Protein AF-A0A838JWJ5-F1 (afdb_monomer_lite)

pLDDT: mean 84.86, std 15.3, range [40.53, 96.56]

Sequence (98 aa):
MSEKTQTRSLRAPRRIRSYLAANGGRPALLLAASEETAERYARDATVFTEGPVVHLPSRGVPYGDVFDPAVTRVGRRQRALRSLSSASVVVAGPLAFM

Secondary structure (DSSP, 8-state):
--GGGHHHHT---HHHHHHHHHTSSS-EEEE-SSHHHHHHHHHHHHHH-SS-EEEE---SS-TT-SSPPPHHHHHHHHHHHHTGGG-SEEEE-HHHH-

Radius of gyration: 15.47 Å; chains: 1; bounding box: 24×49×38 Å

Structure (mmCIF, N/CA/C/O backbone):
data_AF-A0A838JWJ5-F1
#
_entry.id   AF-A0A838JWJ5-F1
#
loop_
_atom_site.group_PDB
_atom_site.id
_atom_site.type_symbol
_atom_site.label_atom_id
_atom_site.label_alt_id
_atom_site.label_comp_id
_atom_site.label_asym_id
_atom_site.label_entity_id
_atom_site.label_seq_id
_atom_site.pdbx_PDB_ins_code
_atom_site.Cartn_x
_atom_site.Cartn_y
_atom_site.Cartn_z
_atom_site.occupancy
_atom_site.B_iso_or_equiv
_atom_site.auth_seq_id
_atom_site.auth_comp_id
_atom_site.auth_asym_id
_atom_site.auth_atom_id
_atom_site.pdbx_PDB_model_num
ATOM 1 N N . MET A 1 1 ? 5.012 38.297 11.094 1.00 46.00 1 MET A N 1
ATOM 2 C CA . MET A 1 1 ? 5.066 36.817 11.147 1.00 46.00 1 MET A CA 1
ATOM 3 C C . MET A 1 1 ? 5.293 36.309 9.732 1.00 46.00 1 MET A C 1
ATOM 5 O O . MET A 1 1 ? 4.491 36.618 8.869 1.00 46.00 1 MET A O 1
ATOM 9 N N . SER A 1 2 ? 6.433 35.664 9.476 1.00 43.84 2 SER A N 1
ATOM 10 C CA . SER A 1 2 ? 6.928 35.354 8.124 1.00 43.84 2 SER A CA 1
ATOM 11 C C . SER A 1 2 ? 6.206 34.146 7.507 1.00 43.84 2 SER A C 1
ATOM 13 O O . SER A 1 2 ? 6.018 33.137 8.188 1.00 43.84 2 SER A O 1
ATOM 15 N N . GLU A 1 3 ? 5.860 34.227 6.217 1.00 44.47 3 GLU A N 1
ATOM 16 C CA . GLU A 1 3 ? 5.238 33.169 5.392 1.00 44.47 3 GLU A CA 1
ATOM 17 C C . GLU A 1 3 ? 5.886 31.782 5.552 1.00 44.47 3 GLU A C 1
ATOM 19 O O . GLU A 1 3 ? 5.206 30.759 5.463 1.00 44.47 3 GLU A O 1
ATOM 24 N N . LYS A 1 4 ? 7.183 31.733 5.892 1.00 46.31 4 LYS A N 1
ATOM 25 C CA . LYS A 1 4 ? 7.933 30.498 6.183 1.00 46.31 4 LYS A CA 1
ATOM 26 C C . LYS A 1 4 ? 7.298 29.632 7.281 1.00 46.31 4 LYS A C 1
ATOM 28 O O . LYS A 1 4 ? 7.485 28.415 7.278 1.00 46.31 4 LYS A O 1
ATOM 33 N N . THR A 1 5 ? 6.553 30.226 8.214 1.00 46.12 5 THR A N 1
ATOM 34 C CA . THR A 1 5 ? 5.885 29.490 9.298 1.00 46.12 5 THR A CA 1
ATOM 35 C C . THR A 1 5 ? 4.548 28.890 8.848 1.00 46.12 5 THR A C 1
ATOM 37 O O . THR A 1 5 ? 4.195 27.802 9.301 1.00 46.12 5 THR A O 1
ATOM 40 N N . GLN A 1 6 ? 3.840 29.520 7.901 1.00 42.12 6 GLN A N 1
ATOM 41 C CA . GLN A 1 6 ? 2.583 28.990 7.352 1.00 42.12 6 GLN A CA 1
ATOM 42 C C . GLN A 1 6 ? 2.813 27.775 6.443 1.00 42.12 6 GLN A C 1
ATOM 44 O O . GLN A 1 6 ? 2.069 26.803 6.520 1.00 42.12 6 GLN A O 1
ATOM 49 N N . THR A 1 7 ? 3.888 27.744 5.649 1.00 45.41 7 THR A N 1
ATOM 50 C CA . THR A 1 7 ? 4.171 26.582 4.780 1.00 45.41 7 THR A CA 1
ATOM 51 C C . THR A 1 7 ? 4.580 25.333 5.569 1.00 45.41 7 THR A C 1
ATOM 53 O O . THR A 1 7 ? 4.445 24.206 5.088 1.00 45.41 7 THR A O 1
ATOM 56 N N . ARG A 1 8 ? 5.067 25.507 6.805 1.00 41.88 8 ARG A N 1
ATOM 57 C CA . ARG A 1 8 ? 5.484 24.407 7.684 1.00 41.88 8 ARG A CA 1
ATOM 58 C C . ARG A 1 8 ? 4.300 23.724 8.384 1.00 41.88 8 ARG A C 1
ATOM 60 O O . ARG A 1 8 ? 4.446 22.570 8.778 1.00 41.88 8 ARG A O 1
ATOM 67 N N . SER A 1 9 ? 3.137 24.380 8.482 1.00 40.53 9 SER A N 1
ATOM 68 C CA . SER A 1 9 ? 1.940 23.833 9.146 1.00 40.53 9 SER A CA 1
ATOM 69 C C . SER A 1 9 ? 1.121 22.866 8.276 1.00 40.53 9 SER A C 1
ATOM 71 O O . SER A 1 9 ? 0.337 22.088 8.809 1.00 40.53 9 SER A O 1
ATOM 73 N N . LEU A 1 10 ? 1.350 22.825 6.956 1.00 46.47 10 LEU A N 1
ATOM 74 C CA . LEU A 1 10 ? 0.649 21.911 6.033 1.00 46.47 10 LEU A CA 1
ATOM 75 C C . LEU A 1 10 ? 1.319 20.533 5.886 1.00 46.47 10 LEU A C 1
ATOM 77 O O . LEU A 1 10 ? 0.766 19.604 5.288 1.00 46.47 10 LEU A O 1
ATOM 81 N N . ARG A 1 11 ? 2.509 20.343 6.464 1.00 50.50 11 ARG A N 1
ATOM 82 C CA . ARG A 1 11 ? 3.128 19.020 6.574 1.00 50.50 11 ARG A CA 1
ATOM 83 C C . ARG A 1 11 ? 2.778 18.438 7.929 1.00 50.50 11 ARG A C 1
ATOM 85 O O . ARG A 1 11 ? 3.620 18.444 8.819 1.00 50.50 11 ARG A O 1
ATOM 92 N N . ALA A 1 12 ? 1.563 17.901 8.072 1.00 55.75 12 ALA A N 1
ATOM 93 C CA . ALA A 1 12 ? 1.293 16.955 9.152 1.00 55.75 12 ALA A CA 1
ATOM 94 C C . ALA A 1 12 ? 2.472 15.961 9.185 1.00 55.75 12 ALA A C 1
ATOM 96 O O . ALA A 1 12 ? 2.722 15.314 8.157 1.00 55.75 12 ALA A O 1
ATOM 97 N N . PRO A 1 13 ? 3.260 15.912 10.279 1.00 75.38 13 PRO A N 1
ATOM 98 C CA . PRO A 1 13 ? 4.394 15.015 10.389 1.00 75.38 13 PRO A CA 1
ATOM 99 C C . PRO A 1 13 ? 3.961 13.617 9.968 1.00 75.38 13 PRO A C 1
ATOM 101 O O . PRO A 1 13 ? 2.855 13.190 10.287 1.00 75.38 13 PRO A O 1
ATOM 104 N N . ARG A 1 14 ? 4.812 12.908 9.226 1.00 76.00 14 ARG A N 1
ATOM 105 C CA . ARG A 1 14 ? 4.530 11.576 8.658 1.00 76.00 14 ARG A CA 1
ATOM 106 C C . ARG A 1 14 ? 3.755 10.639 9.607 1.00 76.00 14 ARG A C 1
ATOM 108 O O . ARG A 1 14 ? 2.812 9.974 9.182 1.00 76.00 14 ARG A O 1
ATOM 115 N N . ARG A 1 15 ? 4.111 10.651 10.895 1.00 80.31 15 ARG A N 1
ATOM 116 C CA . ARG A 1 15 ? 3.442 9.876 11.948 1.00 80.31 15 ARG A CA 1
ATOM 117 C C . ARG A 1 15 ? 2.006 10.315 12.221 1.00 80.31 15 ARG A C 1
ATOM 119 O O . ARG A 1 15 ? 1.161 9.451 12.373 1.00 80.31 15 ARG A O 1
ATOM 126 N N . ILE A 1 16 ? 1.710 11.617 12.210 1.00 84.19 16 ILE A N 1
ATOM 127 C CA . ILE A 1 16 ? 0.341 12.134 12.370 1.00 84.19 16 ILE A CA 1
ATOM 128 C C . ILE A 1 16 ? -0.545 11.651 11.220 1.00 84.19 16 ILE A C 1
ATOM 130 O O . ILE A 1 16 ? -1.658 11.207 11.458 1.00 84.19 16 ILE A O 1
ATOM 134 N N . ARG A 1 17 ? -0.049 11.661 9.976 1.00 85.31 17 ARG A N 1
ATOM 135 C CA . ARG A 1 17 ? -0.817 11.148 8.823 1.00 85.31 17 ARG A CA 1
ATOM 136 C C . ARG A 1 17 ? -1.145 9.662 8.969 1.00 85.31 17 ARG A C 1
ATOM 138 O O . ARG A 1 17 ? -2.274 9.256 8.726 1.00 85.31 17 ARG A O 1
ATOM 145 N N . SER A 1 18 ? -0.159 8.878 9.402 1.00 83.75 18 SER A N 1
ATOM 146 C CA . SER A 1 18 ? -0.323 7.439 9.641 1.00 83.75 18 SER A CA 1
ATOM 147 C C . SER A 1 18 ? -1.287 7.173 10.803 1.00 83.75 18 SER A C 1
ATOM 149 O O . SER A 1 18 ? -2.161 6.323 10.692 1.00 83.75 18 SER A O 1
ATOM 151 N N . TYR A 1 19 ? -1.182 7.958 11.877 1.00 85.62 19 TYR A N 1
ATOM 152 C CA . TYR A 1 19 ? -2.073 7.909 13.035 1.00 85.62 19 TYR A CA 1
ATOM 153 C C . TYR A 1 19 ? -3.527 8.243 12.676 1.00 85.62 19 TYR A C 1
ATOM 155 O O . TYR A 1 19 ? -4.434 7.522 13.084 1.00 85.62 19 TYR A O 1
ATOM 163 N N . LEU A 1 20 ? -3.756 9.306 11.899 1.00 87.00 20 LEU A N 1
ATOM 164 C CA . LEU A 1 20 ? -5.100 9.712 11.481 1.00 87.00 20 LEU A CA 1
ATOM 165 C C . LEU A 1 20 ? -5.761 8.655 10.590 1.00 87.00 20 LEU A C 1
ATOM 167 O O . LEU A 1 20 ? -6.949 8.395 10.742 1.00 87.00 20 LEU A O 1
ATOM 1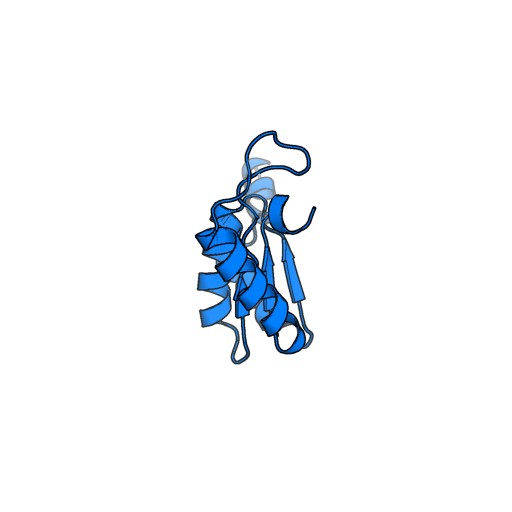71 N N . ALA A 1 21 ? -4.999 8.021 9.694 1.00 87.12 21 ALA A N 1
ATOM 172 C CA . ALA A 1 21 ? -5.520 6.924 8.883 1.00 87.12 21 ALA A CA 1
ATOM 173 C C . ALA A 1 21 ? -5.840 5.679 9.718 1.00 87.12 21 ALA A C 1
ATOM 175 O O . ALA A 1 21 ? -6.864 5.046 9.490 1.00 87.12 21 ALA A O 1
ATOM 176 N N . ALA A 1 22 ? -4.995 5.356 10.700 1.00 87.12 22 ALA A N 1
ATOM 177 C CA . ALA A 1 22 ? -5.193 4.217 11.590 1.00 87.12 22 ALA A CA 1
ATOM 178 C C . ALA A 1 22 ? -6.435 4.357 12.487 1.00 87.12 22 ALA A C 1
ATOM 180 O O . ALA A 1 22 ? -7.141 3.383 12.724 1.00 87.12 22 ALA A O 1
ATOM 181 N N . ASN A 1 23 ? -6.721 5.576 12.957 1.00 86.31 23 ASN A N 1
ATOM 182 C CA . ASN A 1 23 ? -7.779 5.850 13.936 1.00 86.31 23 ASN A CA 1
ATOM 183 C C . ASN A 1 23 ? -9.058 6.442 13.320 1.00 86.31 23 ASN A C 1
ATOM 185 O O . ASN A 1 23 ? -9.931 6.920 14.039 1.00 86.31 23 ASN A O 1
ATOM 189 N N . GLY A 1 24 ? -9.201 6.411 11.993 1.00 81.25 24 GLY A N 1
ATOM 190 C CA . GLY A 1 24 ? -10.353 6.985 11.285 1.00 81.25 24 GLY A CA 1
ATOM 191 C C . GLY A 1 24 ? -11.673 6.212 11.439 1.00 81.25 24 GLY A C 1
ATOM 192 O O . GLY A 1 24 ? -12.686 6.633 10.884 1.00 81.25 24 GLY A O 1
ATOM 193 N N . GLY A 1 25 ? -11.679 5.068 12.136 1.00 80.88 25 GLY A N 1
ATOM 194 C CA . GLY A 1 25 ? -12.872 4.239 12.376 1.00 80.88 25 GLY A CA 1
ATOM 195 C C . GLY A 1 25 ? -13.443 3.536 11.135 1.00 80.88 25 GLY A C 1
ATOM 196 O O . GLY A 1 25 ? -14.479 2.880 11.218 1.00 80.88 25 GLY A O 1
ATOM 197 N N . ARG A 1 26 ? -12.790 3.672 9.976 1.00 88.69 26 ARG A N 1
ATOM 198 C CA . ARG A 1 26 ? -13.149 3.040 8.700 1.00 88.69 26 ARG A CA 1
ATOM 199 C C . ARG A 1 26 ? -11.878 2.623 7.958 1.00 88.69 26 ARG A C 1
ATOM 201 O O . ARG A 1 26 ? -10.846 3.263 8.164 1.00 88.69 26 ARG A O 1
ATOM 208 N N . PRO A 1 27 ? -11.949 1.615 7.071 1.00 91.31 27 PRO A N 1
ATOM 209 C CA . PRO A 1 27 ? -10.834 1.278 6.199 1.00 91.31 27 PRO A CA 1
ATOM 210 C C . PRO A 1 27 ? -10.346 2.494 5.404 1.00 91.31 27 PRO A C 1
ATOM 212 O O . PRO A 1 27 ? -11.156 3.210 4.808 1.00 91.31 27 PRO A O 1
ATOM 215 N N . ALA A 1 28 ? -9.034 2.728 5.393 1.00 92.94 28 ALA A N 1
ATOM 216 C CA . ALA A 1 28 ? -8.432 3.908 4.775 1.00 92.94 28 ALA A CA 1
ATOM 217 C C . ALA A 1 28 ? -7.326 3.546 3.774 1.00 92.94 28 ALA A C 1
ATOM 219 O O . ALA A 1 28 ? -6.552 2.614 3.990 1.00 92.94 28 ALA A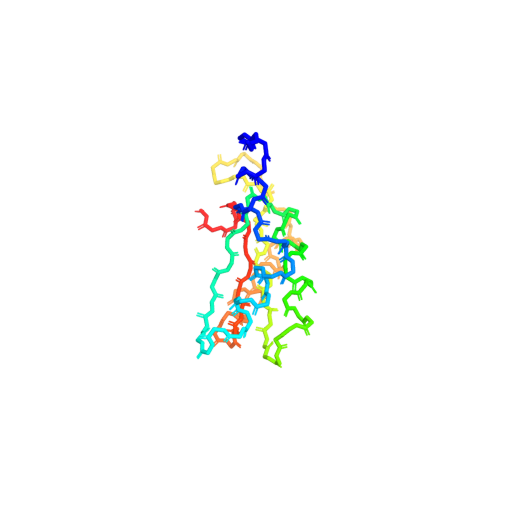 O 1
ATOM 220 N N . LEU A 1 29 ? -7.216 4.332 2.698 1.00 93.38 29 LEU A N 1
ATOM 221 C CA . LEU A 1 29 ? -6.115 4.273 1.736 1.00 93.38 29 LEU A CA 1
ATOM 222 C C . LEU A 1 29 ? -5.210 5.500 1.902 1.00 93.38 29 LEU A C 1
ATOM 224 O O . LEU A 1 29 ? -5.638 6.635 1.695 1.00 93.38 29 LEU A O 1
ATOM 228 N N . LEU A 1 30 ? -3.940 5.267 2.223 1.00 93.06 30 LEU A N 1
ATOM 229 C CA . LEU A 1 30 ? -2.887 6.274 2.225 1.00 93.06 30 LEU A CA 1
ATOM 230 C C . LEU A 1 30 ? -2.108 6.229 0.910 1.00 93.06 30 LEU A C 1
ATOM 232 O O . LEU A 1 30 ? -1.312 5.317 0.677 1.00 93.06 30 LEU A O 1
ATOM 236 N N . LEU A 1 31 ? -2.294 7.259 0.085 1.00 93.81 31 LEU A N 1
ATOM 237 C CA . LEU A 1 31 ? -1.492 7.484 -1.115 1.00 93.81 31 LEU A CA 1
ATOM 238 C C . LEU A 1 31 ? -0.293 8.367 -0.783 1.00 93.81 31 LEU A C 1
ATOM 240 O O . LEU A 1 31 ? -0.428 9.537 -0.417 1.00 93.81 31 LEU A O 1
ATOM 244 N N . ALA A 1 32 ? 0.897 7.787 -0.885 1.00 92.94 32 ALA A N 1
ATOM 245 C CA . ALA A 1 32 ? 2.139 8.512 -0.693 1.00 92.94 32 ALA A CA 1
ATOM 246 C C . ALA A 1 32 ? 2.621 9.143 -2.007 1.00 92.94 32 ALA A C 1
ATOM 248 O O . ALA A 1 32 ? 2.307 8.672 -3.095 1.00 92.94 32 ALA A O 1
ATOM 249 N N . ALA A 1 33 ? 3.451 10.182 -1.904 1.00 91.50 33 ALA A N 1
ATOM 250 C CA . ALA A 1 33 ? 4.030 10.852 -3.073 1.00 91.50 33 ALA A CA 1
ATOM 251 C C . ALA A 1 33 ? 5.098 10.009 -3.801 1.00 91.50 33 ALA A C 1
ATOM 253 O O . ALA A 1 33 ? 5.472 10.326 -4.924 1.00 91.50 33 ALA A O 1
ATOM 254 N N . SER A 1 34 ? 5.614 8.954 -3.162 1.00 92.56 34 SER A N 1
ATOM 255 C CA . SER A 1 34 ? 6.590 8.031 -3.744 1.00 92.56 34 SER A CA 1
ATOM 256 C C . SER A 1 34 ? 6.464 6.638 -3.132 1.00 92.56 34 SER A C 1
ATOM 258 O O . SER A 1 34 ? 5.959 6.490 -2.017 1.00 92.56 34 SER A O 1
ATOM 260 N N . GLU A 1 35 ? 6.972 5.625 -3.834 1.00 91.56 35 GLU A N 1
ATOM 261 C CA . GLU A 1 35 ? 7.012 4.236 -3.349 1.00 91.56 35 GLU A CA 1
ATOM 262 C C . GLU A 1 35 ? 7.814 4.105 -2.043 1.00 91.56 35 GLU A C 1
ATOM 264 O O . GLU A 1 35 ? 7.388 3.431 -1.109 1.00 91.56 35 GLU A O 1
ATOM 269 N N . GLU A 1 36 ? 8.940 4.814 -1.929 1.00 92.44 36 GLU A N 1
ATOM 270 C CA . GLU A 1 36 ? 9.742 4.827 -0.700 1.00 92.44 36 GLU A CA 1
ATOM 271 C C . GLU A 1 36 ? 8.956 5.426 0.477 1.00 92.44 36 GLU A C 1
ATOM 273 O O . GLU A 1 36 ? 8.987 4.924 1.603 1.00 92.44 36 GLU A O 1
ATOM 278 N N . THR A 1 37 ? 8.212 6.505 0.218 1.00 92.81 37 THR A N 1
ATOM 279 C CA . THR A 1 37 ? 7.382 7.134 1.248 1.00 92.81 37 THR A CA 1
ATOM 280 C C . THR A 1 37 ? 6.222 6.220 1.645 1.00 92.81 37 THR A C 1
ATOM 282 O O . THR A 1 37 ? 5.899 6.158 2.830 1.00 92.81 37 THR A O 1
ATOM 285 N N . ALA A 1 38 ? 5.636 5.479 0.698 1.00 93.94 38 ALA A N 1
ATOM 286 C CA . ALA A 1 38 ? 4.582 4.501 0.962 1.00 93.94 38 ALA A CA 1
ATOM 287 C C . ALA A 1 38 ? 5.066 3.395 1.906 1.00 93.94 38 ALA A C 1
ATOM 289 O O . ALA A 1 38 ? 4.422 3.117 2.916 1.00 93.94 38 ALA A O 1
ATOM 290 N N . GLU A 1 39 ? 6.247 2.834 1.649 1.00 93.44 39 GLU A N 1
ATOM 291 C CA . GLU A 1 39 ? 6.821 1.808 2.517 1.00 93.44 39 GLU A CA 1
ATOM 292 C C . GLU A 1 39 ? 7.061 2.346 3.937 1.00 93.44 39 GLU A C 1
ATOM 294 O O . GLU A 1 39 ? 6.723 1.702 4.934 1.00 93.44 39 GLU A O 1
ATOM 299 N N . ARG A 1 40 ? 7.588 3.572 4.045 1.00 92.44 40 ARG A N 1
ATOM 300 C CA . ARG A 1 40 ? 7.787 4.249 5.334 1.00 92.44 40 ARG A CA 1
ATOM 301 C C . ARG A 1 40 ? 6.465 4.543 6.053 1.00 92.44 40 ARG A C 1
ATOM 303 O O . ARG A 1 40 ? 6.441 4.513 7.279 1.00 92.44 40 ARG A O 1
ATOM 310 N N . TYR A 1 41 ? 5.394 4.872 5.335 1.00 92.56 41 TYR A N 1
ATOM 311 C CA . TYR A 1 41 ? 4.067 5.118 5.916 1.00 92.56 41 TYR A CA 1
ATOM 312 C C . TYR A 1 41 ? 3.429 3.820 6.411 1.00 92.56 41 TYR A C 1
ATOM 314 O O . TYR A 1 41 ? 2.872 3.808 7.502 1.00 92.56 41 TYR A O 1
ATOM 322 N N . ALA A 1 42 ? 3.578 2.715 5.678 1.00 93.69 42 ALA A N 1
ATOM 323 C CA . ALA A 1 42 ? 3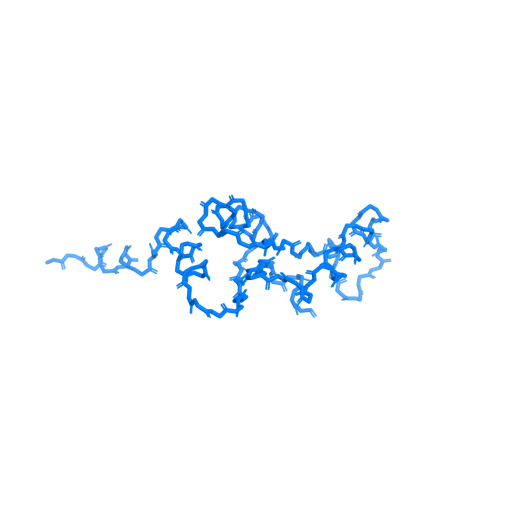.076 1.413 6.108 1.00 93.69 42 ALA A CA 1
ATOM 324 C C . ALA A 1 42 ? 3.701 0.965 7.437 1.00 93.69 42 ALA A C 1
ATOM 326 O O . ALA A 1 42 ? 2.981 0.567 8.348 1.00 93.69 42 ALA A O 1
ATOM 327 N N . ARG A 1 43 ? 5.028 1.108 7.577 1.00 92.38 43 ARG A N 1
ATOM 328 C CA . ARG A 1 43 ? 5.748 0.787 8.825 1.00 92.38 43 ARG A CA 1
ATOM 329 C C . ARG A 1 43 ? 5.333 1.665 10.006 1.00 92.38 43 ARG A C 1
ATOM 331 O O . ARG A 1 43 ? 5.363 1.218 11.146 1.00 92.38 43 ARG A O 1
ATOM 338 N N . ASP A 1 44 ? 4.983 2.923 9.756 1.00 91.56 44 ASP A N 1
ATOM 339 C CA . ASP A 1 44 ? 4.490 3.801 10.817 1.00 91.56 44 ASP A CA 1
ATOM 340 C C . ASP A 1 44 ? 3.035 3.462 11.176 1.00 91.56 44 ASP A C 1
ATOM 342 O O . ASP A 1 44 ? 2.688 3.432 12.351 1.00 91.56 44 ASP A O 1
ATOM 346 N N . ALA A 1 45 ? 2.184 3.169 10.190 1.00 90.44 45 ALA A N 1
ATOM 347 C CA . ALA A 1 45 ? 0.778 2.834 10.406 1.00 90.44 45 ALA A CA 1
ATOM 348 C C . ALA A 1 45 ? 0.595 1.545 11.221 1.00 90.44 45 ALA A C 1
ATOM 350 O O . ALA A 1 45 ? -0.326 1.483 12.034 1.00 90.44 45 ALA A O 1
ATOM 351 N N . THR A 1 46 ? 1.493 0.558 11.093 1.00 92.25 46 THR A N 1
ATOM 352 C CA . THR A 1 46 ? 1.467 -0.661 11.927 1.00 92.25 46 THR A CA 1
ATOM 353 C C . THR A 1 46 ? 1.634 -0.382 13.419 1.00 92.25 46 THR A C 1
ATOM 355 O O . THR A 1 46 ? 1.220 -1.195 14.230 1.00 92.25 46 THR A O 1
ATOM 358 N N . VAL A 1 47 ? 2.231 0.753 13.800 1.00 91.62 47 VAL A N 1
ATOM 359 C CA . VAL A 1 47 ? 2.384 1.136 15.215 1.00 91.62 47 VAL A CA 1
ATOM 360 C C . VAL A 1 47 ? 1.074 1.669 15.799 1.00 91.62 47 VAL A C 1
ATOM 362 O O . VAL A 1 47 ? 0.858 1.585 17.002 1.00 91.62 47 VAL A O 1
ATOM 365 N N . PHE A 1 48 ? 0.207 2.236 14.959 1.00 88.25 48 PHE A N 1
ATOM 366 C CA . PHE A 1 48 ? -0.997 2.951 15.395 1.00 88.25 48 PHE A CA 1
ATOM 367 C C . PHE A 1 48 ? -2.301 2.209 15.092 1.00 88.25 48 PHE A C 1
ATOM 369 O O . PHE A 1 48 ? -3.359 2.697 15.475 1.00 88.25 48 PHE A O 1
ATOM 376 N N . THR A 1 49 ? -2.234 1.082 14.380 1.00 88.31 49 THR A N 1
ATOM 377 C CA . THR A 1 49 ? -3.399 0.304 13.941 1.00 88.31 49 THR A CA 1
ATOM 378 C C . THR A 1 49 ? -3.381 -1.051 14.633 1.00 88.31 49 THR A C 1
ATOM 380 O O . THR A 1 49 ? -2.387 -1.764 14.541 1.00 88.31 49 THR A O 1
ATOM 383 N N . GLU A 1 50 ? -4.480 -1.432 15.280 1.00 86.00 50 GLU A N 1
ATOM 384 C CA . GLU A 1 50 ? -4.631 -2.774 15.866 1.00 86.00 50 GLU A CA 1
ATOM 385 C C . GLU A 1 50 ? -4.944 -3.846 14.803 1.00 86.00 50 GLU A C 1
ATOM 387 O O . GLU A 1 50 ? -4.662 -5.028 14.990 1.00 86.00 50 GLU A O 1
ATOM 392 N N . GLY A 1 51 ? -5.516 -3.434 13.667 1.00 88.38 51 GLY A N 1
ATOM 393 C CA . GLY A 1 51 ? -5.850 -4.295 12.532 1.00 88.38 51 GLY A CA 1
ATOM 394 C C . GLY A 1 51 ? -4.773 -4.376 11.437 1.00 88.38 51 GLY A C 1
ATOM 395 O O . GLY A 1 51 ? -3.737 -3.708 11.503 1.00 88.38 51 GLY A O 1
ATOM 396 N N . PRO A 1 52 ? -5.011 -5.183 10.384 1.00 93.19 52 PRO A N 1
ATOM 397 C CA . PRO A 1 52 ? -4.029 -5.410 9.331 1.00 93.19 52 PRO A CA 1
ATOM 398 C C . PRO A 1 52 ? -3.716 -4.138 8.534 1.00 93.19 52 PRO A C 1
ATOM 400 O O . PRO A 1 52 ? -4.604 -3.510 7.949 1.00 93.19 52 PRO A O 1
ATOM 403 N N . VAL A 1 53 ? -2.427 -3.805 8.455 1.00 95.44 53 VAL A N 1
ATOM 404 C CA . VAL A 1 53 ? -1.899 -2.769 7.560 1.00 95.44 53 VAL A CA 1
ATOM 405 C C . VAL A 1 53 ? -1.268 -3.439 6.349 1.00 95.44 53 VAL A C 1
ATOM 407 O O . VAL A 1 53 ? -0.339 -4.237 6.477 1.00 95.44 53 VAL A O 1
ATOM 410 N N . VAL A 1 54 ? -1.752 -3.100 5.158 1.00 96.56 54 VAL A N 1
ATOM 411 C CA . VAL A 1 54 ? -1.261 -3.663 3.900 1.00 96.56 54 VAL A CA 1
ATOM 412 C C . VAL A 1 54 ? -0.495 -2.601 3.128 1.00 96.56 54 VAL A C 1
ATOM 414 O O . VAL A 1 54 ? -1.058 -1.610 2.671 1.00 96.56 54 VAL A O 1
ATOM 417 N N . HIS A 1 55 ? 0.800 -2.834 2.927 1.00 96.38 55 HIS A N 1
ATOM 418 C CA . HIS A 1 55 ? 1.569 -2.104 1.925 1.00 96.38 55 HIS A CA 1
ATOM 419 C C . HIS A 1 55 ? 1.353 -2.754 0.557 1.00 96.38 55 HIS A C 1
ATOM 421 O O . HIS A 1 55 ? 1.703 -3.921 0.369 1.00 96.38 55 HIS A O 1
ATOM 427 N N . LEU A 1 56 ? 0.801 -2.008 -0.398 1.00 96.31 56 LEU A N 1
ATOM 428 C CA . LEU A 1 56 ? 0.644 -2.446 -1.779 1.00 96.31 56 LEU A CA 1
ATOM 429 C C . LEU A 1 56 ? 1.860 -1.978 -2.600 1.00 96.31 56 LEU A C 1
ATOM 431 O O . LEU A 1 56 ? 1.911 -0.810 -2.985 1.00 96.31 56 LEU A O 1
ATOM 435 N N . PRO A 1 57 ? 2.834 -2.857 -2.904 1.00 93.50 57 PRO A N 1
ATOM 436 C CA . PRO A 1 57 ? 4.011 -2.459 -3.667 1.00 93.50 57 PRO A CA 1
ATOM 437 C C . PRO A 1 57 ? 3.661 -2.252 -5.143 1.00 93.50 57 PRO A C 1
ATOM 439 O O . PRO A 1 57 ? 2.861 -3.010 -5.710 1.00 93.50 57 PRO A O 1
ATOM 442 N N . SER A 1 58 ? 4.309 -1.291 -5.806 1.00 91.75 58 SER A N 1
ATOM 443 C CA . SER A 1 58 ? 4.250 -1.198 -7.267 1.00 91.75 58 SER A CA 1
ATOM 444 C C . SER A 1 58 ? 4.894 -2.411 -7.944 1.00 91.75 58 SER A C 1
ATOM 446 O O . SER A 1 58 ? 5.696 -3.154 -7.363 1.00 91.75 58 SER A O 1
ATOM 448 N N . ARG A 1 59 ? 4.570 -2.590 -9.228 1.00 88.88 59 ARG A N 1
ATOM 449 C CA . ARG A 1 59 ? 5.222 -3.584 -10.093 1.00 88.88 59 ARG A CA 1
ATOM 450 C C . ARG A 1 59 ? 6.712 -3.285 -10.310 1.00 88.88 59 ARG A C 1
ATOM 452 O O . ARG A 1 59 ? 7.453 -4.181 -10.693 1.00 88.88 59 ARG A O 1
ATOM 459 N N . GLY A 1 60 ? 7.161 -2.066 -9.997 1.00 86.38 60 GLY A N 1
ATOM 460 C CA . GLY A 1 60 ? 8.535 -1.600 -10.198 1.00 86.38 60 GLY A CA 1
ATOM 461 C C . GLY A 1 60 ? 8.837 -1.147 -11.626 1.00 86.38 60 GLY A C 1
ATOM 462 O O . GLY A 1 60 ? 9.886 -0.555 -11.838 1.00 86.38 60 GLY A O 1
ATOM 463 N N . VAL A 1 61 ? 7.914 -1.383 -12.558 1.00 87.12 61 VAL A N 1
ATOM 464 C CA . VAL A 1 61 ? 7.950 -0.915 -13.945 1.00 87.12 61 VAL A CA 1
ATOM 465 C C . VAL A 1 61 ? 6.635 -0.185 -14.254 1.00 87.12 61 VAL A C 1
ATOM 467 O O . VAL A 1 61 ? 5.588 -0.585 -13.717 1.00 87.12 61 VAL A O 1
ATOM 470 N N . PRO A 1 62 ? 6.660 0.889 -15.059 1.00 83.69 62 PRO A N 1
ATOM 471 C CA . PRO A 1 62 ? 5.459 1.516 -15.593 1.00 83.69 62 PRO A CA 1
ATOM 472 C C . PRO A 1 62 ? 4.620 0.543 -16.425 1.00 83.69 62 PRO A C 1
ATOM 474 O O . PRO A 1 62 ? 5.093 -0.479 -16.920 1.00 83.69 62 PRO A O 1
ATOM 477 N N . TYR A 1 63 ? 3.344 0.869 -16.601 1.00 81.94 63 TYR A N 1
ATOM 478 C CA . TYR A 1 63 ? 2.517 0.151 -17.562 1.00 81.94 63 TYR A CA 1
ATOM 479 C C . TYR A 1 63 ? 2.985 0.450 -18.994 1.00 81.94 63 TYR A C 1
ATOM 481 O O . TYR A 1 63 ? 3.204 1.611 -19.329 1.00 81.94 63 TYR A O 1
ATOM 489 N N . GLY A 1 64 ? 3.115 -0.586 -19.828 1.00 84.75 64 GLY A N 1
ATOM 490 C CA . GLY A 1 64 ? 3.605 -0.453 -21.206 1.00 84.75 64 GLY A CA 1
ATOM 491 C C . GLY A 1 64 ? 5.129 -0.368 -21.340 1.00 84.75 64 GLY A C 1
ATOM 492 O O . GLY A 1 64 ? 5.616 -0.064 -22.424 1.00 84.75 64 GLY A O 1
ATOM 493 N N . ASP A 1 65 ? 5.874 -0.622 -20.261 1.00 86.56 65 ASP A N 1
ATOM 494 C CA . ASP A 1 65 ? 7.329 -0.772 -20.329 1.00 86.56 65 ASP A CA 1
ATOM 495 C C . ASP A 1 65 ? 7.716 -2.036 -21.125 1.00 86.56 65 ASP A C 1
ATOM 497 O O . ASP A 1 65 ? 6.949 -2.998 -21.208 1.00 86.56 65 ASP A O 1
ATOM 501 N N . VAL A 1 66 ? 8.912 -2.028 -21.714 1.00 88.81 66 VAL A N 1
ATOM 502 C CA . VAL A 1 66 ? 9.469 -3.135 -22.511 1.00 88.81 66 VAL A CA 1
ATOM 503 C C . VAL A 1 66 ? 9.913 -4.290 -21.609 1.00 88.81 66 VAL A C 1
ATOM 505 O O . VAL A 1 66 ? 9.968 -5.438 -22.045 1.00 88.81 66 VAL A O 1
ATOM 508 N N . PHE A 1 67 ? 10.233 -3.991 -20.348 1.00 87.31 67 PHE A N 1
ATOM 509 C CA . PHE A 1 67 ? 10.700 -4.975 -19.381 1.00 87.31 67 PHE A CA 1
ATOM 510 C C . PHE A 1 67 ? 9.580 -5.496 -18.486 1.00 87.31 67 PHE A C 1
ATOM 512 O O . PHE A 1 67 ? 8.806 -4.736 -17.899 1.00 87.31 67 PHE A O 1
ATOM 519 N N . ASP A 1 68 ? 9.573 -6.814 -18.296 1.00 88.19 68 ASP A N 1
ATOM 520 C CA . ASP A 1 68 ? 8.695 -7.456 -17.331 1.00 88.19 68 ASP A CA 1
ATOM 521 C C . ASP A 1 68 ? 9.071 -7.097 -15.882 1.00 88.19 68 ASP A C 1
ATOM 523 O O . ASP A 1 68 ? 10.252 -6.967 -15.532 1.00 88.19 68 ASP A O 1
ATOM 527 N N . PRO A 1 69 ? 8.079 -6.993 -14.977 1.00 89.88 69 PRO A N 1
ATOM 528 C CA . PRO A 1 69 ? 8.349 -6.828 -13.560 1.00 89.88 69 PRO A CA 1
ATOM 529 C C . PRO A 1 69 ? 9.060 -8.058 -12.993 1.00 89.88 69 PRO A C 1
ATOM 531 O O . PRO A 1 69 ? 8.699 -9.201 -13.270 1.00 89.88 69 PRO A O 1
ATOM 534 N N . ALA A 1 70 ? 10.006 -7.827 -12.083 1.00 91.31 70 ALA A N 1
ATOM 535 C CA . ALA A 1 70 ? 10.666 -8.912 -11.367 1.00 91.31 70 ALA A CA 1
ATOM 536 C C . ALA A 1 70 ? 9.639 -9.843 -10.688 1.00 91.31 70 ALA A C 1
ATOM 538 O O . ALA A 1 70 ? 8.774 -9.385 -9.933 1.00 91.31 70 ALA A O 1
ATOM 539 N N . VAL A 1 71 ? 9.780 -11.159 -10.882 1.00 92.38 71 VAL A N 1
ATOM 540 C CA . VAL A 1 71 ? 8.860 -12.190 -10.352 1.00 92.38 71 VAL A CA 1
ATOM 541 C C . VAL A 1 71 ? 8.633 -12.040 -8.842 1.00 92.38 71 VAL A C 1
ATOM 543 O O . VAL A 1 71 ? 7.517 -12.177 -8.339 1.00 92.38 71 VAL A O 1
ATOM 546 N N . THR A 1 72 ? 9.680 -11.668 -8.101 1.00 92.88 72 THR A N 1
ATOM 547 C CA . THR A 1 72 ? 9.605 -11.419 -6.655 1.00 92.88 72 THR A CA 1
ATOM 548 C C . THR A 1 72 ? 8.660 -10.266 -6.299 1.00 92.88 72 THR A C 1
ATOM 550 O O . THR A 1 72 ? 7.944 -10.353 -5.297 1.00 92.88 72 THR A O 1
ATOM 553 N N . ARG A 1 73 ? 8.599 -9.205 -7.116 1.00 91.44 73 ARG A N 1
ATOM 554 C CA . ARG A 1 73 ? 7.657 -8.086 -6.946 1.00 91.44 73 ARG A CA 1
ATOM 555 C C . ARG A 1 73 ? 6.232 -8.510 -7.268 1.00 91.44 73 ARG A C 1
ATOM 557 O O . ARG A 1 73 ? 5.331 -8.187 -6.497 1.00 91.44 73 ARG A O 1
ATOM 564 N N . VAL A 1 74 ? 6.039 -9.289 -8.333 1.00 92.31 74 VAL A N 1
ATOM 565 C CA . VAL A 1 74 ? 4.723 -9.835 -8.703 1.00 92.31 74 VAL A CA 1
ATOM 566 C C . VAL A 1 74 ? 4.150 -10.670 -7.559 1.00 92.31 74 VAL A C 1
ATOM 568 O O . VAL A 1 74 ? 3.045 -10.397 -7.092 1.00 92.31 74 VAL A O 1
ATOM 571 N N . GLY A 1 75 ? 4.925 -11.617 -7.024 1.00 93.94 75 GLY A N 1
ATOM 572 C CA . GLY A 1 75 ? 4.473 -12.475 -5.927 1.00 93.94 75 GLY A CA 1
ATOM 573 C C . GLY A 1 75 ? 4.205 -11.718 -4.620 1.00 93.94 75 GLY A C 1
ATOM 574 O O . GLY A 1 75 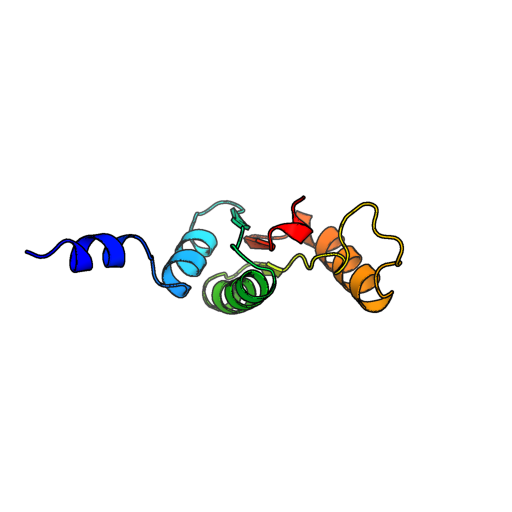? 3.298 -12.079 -3.867 1.00 93.94 75 GLY A O 1
ATOM 575 N N . ARG A 1 76 ? 4.966 -10.655 -4.322 1.00 93.19 76 ARG A N 1
ATOM 576 C CA . ARG A 1 76 ? 4.683 -9.767 -3.176 1.00 93.19 76 ARG A CA 1
ATOM 577 C C . ARG A 1 76 ? 3.385 -8.990 -3.386 1.00 93.19 76 ARG A C 1
ATOM 579 O O . ARG A 1 76 ? 2.559 -8.944 -2.480 1.00 93.19 76 ARG A O 1
ATOM 586 N N . ARG A 1 77 ? 3.181 -8.435 -4.582 1.00 94.12 77 ARG A N 1
ATOM 587 C CA . ARG A 1 77 ? 1.970 -7.683 -4.925 1.00 94.12 77 ARG A CA 1
ATOM 588 C C . ARG A 1 77 ? 0.724 -8.566 -4.903 1.00 94.12 77 ARG A C 1
ATOM 590 O O . ARG A 1 77 ? -0.269 -8.165 -4.318 1.00 94.12 77 ARG A O 1
ATOM 597 N N . GLN A 1 78 ? 0.773 -9.775 -5.462 1.00 94.44 78 GLN A N 1
ATOM 598 C CA . GLN A 1 78 ? -0.358 -10.712 -5.429 1.00 94.44 78 GLN A CA 1
ATOM 599 C C . GLN A 1 78 ? -0.776 -11.073 -3.999 1.00 94.44 78 GLN A C 1
ATOM 601 O O . GLN A 1 78 ? -1.967 -11.116 -3.701 1.00 94.44 78 GLN A O 1
ATOM 606 N N . ARG A 1 79 ? 0.190 -11.287 -3.098 1.00 94.94 79 ARG A N 1
ATOM 607 C CA . ARG A 1 79 ? -0.100 -11.502 -1.673 1.00 94.94 79 ARG A CA 1
ATOM 608 C C . ARG A 1 79 ? -0.740 -10.274 -1.035 1.00 94.94 79 ARG A C 1
ATOM 610 O O . ARG A 1 79 ? -1.767 -10.420 -0.388 1.00 94.94 79 ARG A O 1
ATOM 617 N N . ALA A 1 80 ? -0.193 -9.082 -1.283 1.00 94.94 80 ALA A N 1
ATOM 618 C CA . ALA A 1 80 ? -0.778 -7.838 -0.787 1.00 94.94 80 ALA A CA 1
ATOM 619 C C . ALA A 1 80 ? -2.226 -7.647 -1.277 1.00 94.94 80 ALA A C 1
ATOM 621 O O . ALA A 1 80 ? -3.098 -7.350 -0.471 1.00 94.94 80 ALA A O 1
ATOM 622 N N . LEU A 1 81 ? -2.499 -7.900 -2.564 1.00 94.56 81 LEU A N 1
ATOM 623 C CA . LEU A 1 81 ? -3.842 -7.817 -3.153 1.00 94.56 81 LEU A CA 1
ATOM 624 C C . LEU A 1 81 ? -4.831 -8.781 -2.485 1.00 94.56 81 LEU A C 1
ATOM 626 O O . LEU A 1 81 ? -5.948 -8.386 -2.168 1.00 94.56 81 LEU A O 1
ATOM 630 N N . ARG A 1 82 ? -4.413 -10.025 -2.222 1.00 95.69 82 ARG A N 1
ATOM 631 C CA . ARG A 1 82 ? -5.244 -11.015 -1.513 1.00 95.69 82 ARG A CA 1
ATOM 632 C C . ARG A 1 82 ? -5.566 -10.603 -0.075 1.00 95.69 82 ARG A C 1
ATOM 634 O O . ARG A 1 82 ? -6.598 -11.008 0.442 1.00 95.69 82 ARG A O 1
ATOM 641 N N . SER A 1 83 ? -4.710 -9.806 0.560 1.00 94.56 83 SER A N 1
ATOM 642 C CA . SER A 1 83 ? -4.907 -9.317 1.929 1.00 94.56 83 SER A CA 1
ATOM 643 C C . SER A 1 83 ? -5.719 -8.019 2.020 1.00 94.56 83 SER A C 1
ATOM 645 O O . SER A 1 83 ? -6.005 -7.573 3.129 1.00 94.56 83 SER A O 1
ATOM 647 N N . LEU A 1 84 ? -6.100 -7.396 0.895 1.00 93.50 84 LEU A N 1
ATOM 648 C CA . LEU A 1 84 ? -6.806 -6.107 0.912 1.00 93.50 84 LEU A CA 1
ATOM 649 C C . LEU A 1 84 ? -8.185 -6.184 1.569 1.00 93.50 84 LEU A C 1
ATOM 651 O O . LEU A 1 84 ? -8.588 -5.233 2.231 1.00 93.50 84 LEU A O 1
ATOM 655 N N . SER A 1 85 ? -8.900 -7.301 1.419 1.00 91.50 85 SER A N 1
ATOM 656 C CA . SER A 1 85 ? -10.262 -7.450 1.949 1.00 91.50 85 SER A CA 1
ATOM 657 C C . SER A 1 85 ? -10.337 -7.388 3.475 1.00 91.50 85 SER A C 1
ATOM 659 O O . SER A 1 85 ? -11.397 -7.101 4.018 1.00 91.50 85 SER A O 1
ATOM 661 N N . SER A 1 86 ? -9.230 -7.661 4.168 1.00 92.06 86 SER A N 1
ATOM 662 C CA . SER A 1 86 ? -9.130 -7.594 5.628 1.00 92.06 86 SER A CA 1
ATOM 663 C C . SER A 1 86 ? -8.317 -6.392 6.118 1.00 92.06 86 SER A C 1
ATOM 665 O O . SER A 1 86 ? -8.006 -6.317 7.303 1.00 92.06 86 SER A O 1
ATOM 667 N N . ALA A 1 87 ? -7.904 -5.487 5.227 1.00 93.81 87 ALA A N 1
ATOM 668 C CA . ALA A 1 87 ? -7.038 -4.372 5.585 1.00 93.81 87 ALA A CA 1
ATOM 669 C C . ALA A 1 87 ? -7.826 -3.244 6.264 1.00 93.81 87 ALA A C 1
ATOM 671 O O . ALA A 1 87 ? -8.799 -2.728 5.715 1.00 93.81 87 ALA A O 1
ATOM 672 N N . SER A 1 88 ? -7.356 -2.810 7.431 1.00 93.56 88 SER A N 1
ATOM 673 C CA . SER A 1 88 ? -7.828 -1.581 8.079 1.00 93.56 88 SER A CA 1
ATOM 674 C C . SER A 1 88 ? -7.161 -0.351 7.465 1.00 93.56 88 SER A C 1
ATOM 676 O O . SER A 1 88 ? -7.794 0.687 7.293 1.00 93.56 88 SER A O 1
ATOM 678 N N . VAL A 1 89 ? -5.887 -0.472 7.084 1.00 95.25 89 VAL A N 1
ATOM 679 C CA . VAL A 1 89 ? -5.152 0.580 6.376 1.00 95.25 89 VAL A CA 1
ATOM 680 C C . VAL A 1 89 ? -4.416 -0.030 5.194 1.00 95.25 89 VAL A C 1
ATOM 682 O O . VAL A 1 89 ? -3.645 -0.977 5.342 1.00 95.25 89 VAL A O 1
ATOM 685 N N . VAL A 1 90 ? -4.619 0.545 4.016 1.00 96.56 90 VAL A N 1
ATOM 686 C CA . VAL A 1 90 ? -3.848 0.245 2.811 1.00 96.56 90 VAL A CA 1
ATOM 687 C C . VAL A 1 90 ? -2.920 1.417 2.544 1.00 96.56 90 VAL A C 1
ATOM 689 O O . VAL A 1 90 ? -3.336 2.570 2.597 1.00 96.56 90 VAL A O 1
ATOM 692 N N . VAL A 1 91 ? -1.657 1.141 2.245 1.00 96.12 91 VAL A N 1
ATOM 693 C CA . VAL A 1 91 ? -0.675 2.168 1.892 1.00 96.12 91 VAL A CA 1
ATOM 694 C C . VAL A 1 91 ? -0.078 1.837 0.536 1.00 96.12 91 VAL A C 1
ATOM 696 O O . VAL A 1 91 ? 0.378 0.714 0.321 1.00 96.12 91 VAL A O 1
ATOM 699 N N . ALA A 1 92 ? -0.071 2.805 -0.374 1.00 96.31 92 ALA A N 1
ATOM 700 C CA . ALA A 1 92 ? 0.422 2.619 -1.732 1.00 96.31 92 ALA A CA 1
ATOM 701 C C . ALA A 1 92 ? 1.172 3.862 -2.224 1.00 96.31 92 ALA A C 1
ATOM 703 O O . ALA A 1 92 ? 0.884 4.991 -1.813 1.00 96.31 92 ALA A O 1
ATOM 704 N N . GLY A 1 93 ? 2.152 3.648 -3.100 1.00 94.19 93 GLY A N 1
ATOM 705 C CA . GLY A 1 93 ? 2.762 4.721 -3.877 1.00 94.19 93 GLY A CA 1
ATOM 706 C C . GLY A 1 93 ? 1.987 4.995 -5.174 1.00 94.19 93 GLY A C 1
ATOM 707 O O . GLY A 1 93 ? 1.051 4.258 -5.507 1.00 94.19 93 GLY A O 1
ATOM 708 N N . PRO A 1 94 ? 2.364 6.039 -5.931 1.00 90.69 94 PRO A N 1
ATOM 709 C CA . PRO A 1 94 ? 1.631 6.451 -7.127 1.00 90.69 94 PRO A CA 1
ATOM 710 C C . PRO A 1 94 ? 1.572 5.358 -8.202 1.00 90.69 94 PRO A C 1
ATOM 712 O O . PRO A 1 94 ? 0.528 5.154 -8.811 1.00 90.69 94 PRO A O 1
ATOM 715 N N . LEU A 1 95 ? 2.662 4.608 -8.399 1.00 89.12 95 LE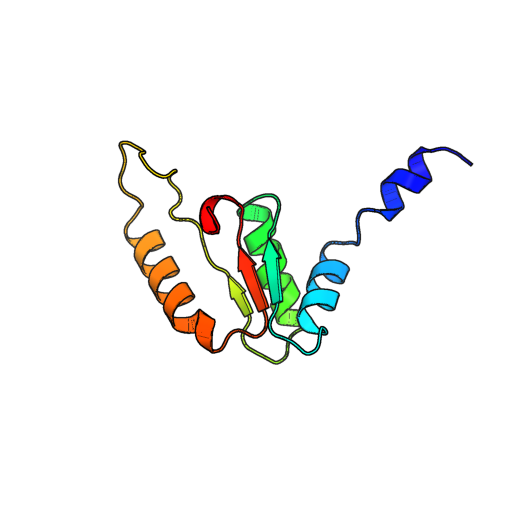U A N 1
ATOM 716 C CA . LEU A 1 95 ? 2.747 3.556 -9.423 1.00 89.12 95 LEU A CA 1
ATOM 717 C C . LEU A 1 95 ? 2.036 2.268 -9.007 1.00 89.12 95 LEU A C 1
ATOM 719 O O . LEU A 1 95 ? 1.808 1.378 -9.820 1.00 89.12 95 LEU A O 1
ATOM 723 N N . ALA A 1 96 ? 1.767 2.108 -7.715 1.00 88.88 96 ALA A N 1
ATOM 724 C CA . ALA A 1 96 ? 0.996 0.984 -7.221 1.00 88.88 96 ALA A CA 1
ATOM 725 C C . ALA A 1 96 ? -0.515 1.186 -7.406 1.00 88.88 96 ALA A C 1
ATOM 727 O O . ALA A 1 96 ? -1.230 0.176 -7.444 1.00 88.88 96 ALA A O 1
ATOM 728 N N . PHE A 1 97 ? -0.961 2.447 -7.474 1.00 85.81 97 PHE A N 1
ATOM 729 C CA . PHE A 1 97 ? -2.363 2.859 -7.567 1.00 85.81 97 PHE A CA 1
ATOM 730 C C . PHE A 1 97 ? -2.829 3.155 -9.001 1.00 85.81 97 PHE A C 1
ATOM 732 O O . PHE A 1 97 ? -3.993 2.905 -9.301 1.00 85.81 97 PHE A O 1
ATOM 739 N N . MET A 1 98 ? -1.941 3.665 -9.861 1.00 79.81 98 MET A N 1
ATOM 740 C CA . MET A 1 98 ? -2.182 3.820 -11.305 1.00 79.81 98 M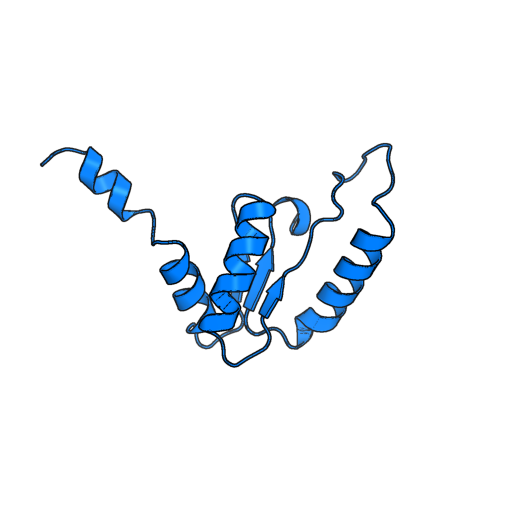ET A CA 1
ATOM 741 C C . MET A 1 98 ? -1.986 2.498 -12.054 1.00 79.81 98 MET A C 1
ATOM 743 O O . MET A 1 98 ? -2.790 2.227 -12.968 1.00 79.81 98 MET A O 1
#

Foldseek 3Di:
DDPVVVVVVPCPDLLNVLLCLQPVPAAEEAEDQAQVSLVVSLVSNVVRHPWDEAEQHALPDAPPDPDGRDPVNVVSNVVSVVCSVRHSYYTYYPRSVD